Protein AF-A0A6B1FYS6-F1 (afdb_monomer_lite)

Organism: NCBI:txid2605266

Secondary structure (DSSP, 8-state):
--SGGGS-HHHHHHHHHHTT----EEEE-TTS-EEEES-GGGSS--GGGS-HHHHHHHTT--SS---TT-TT--

Sequence (74 aa):
MKSGRKQDAFGLLLADHLAGEDCSEFIERDDGYLMASDNLPAYFAPYTEWPPRMQQAMEFVRGRVLDVGVGAGR

Foldseek 3Di:
DDPPPVPCPLLVQLVCVVVVHDDWDWDADPVRDIDTDPCSVVLPDDLVPDDVVVVVVVVVDDDDDDDPPSRNVD

pLDDT: mean 91.18, std 12.87, range [42.09, 98.0]

Structure (mmCIF, N/CA/C/O backbone):
data_AF-A0A6B1FYS6-F1
#
_entry.id   AF-A0A6B1FYS6-F1
#
loop_
_atom_site.group_PDB
_atom_site.id
_atom_site.type_symbol
_atom_site.label_atom_id
_atom_site.label_alt_id
_atom_site.label_comp_id
_atom_site.label_asym_id
_atom_site.label_entity_id
_atom_site.label_seq_id
_atom_site.pdbx_PDB_ins_code
_atom_site.Cartn_x
_atom_site.Cartn_y
_atom_site.Cartn_z
_atom_site.occupancy
_atom_site.B_iso_or_equiv
_atom_site.auth_seq_id
_atom_site.auth_comp_id
_atom_site.auth_asym_id
_atom_site.auth_atom_id
_atom_site.pdbx_PDB_model_num
ATOM 1 N N . MET A 1 1 ? 0.151 -28.599 -8.957 1.00 42.09 1 MET A N 1
ATOM 2 C CA . MET A 1 1 ? 0.791 -27.488 -8.200 1.00 42.09 1 MET A CA 1
ATOM 3 C C . MET A 1 1 ? 1.754 -26.772 -9.141 1.00 42.09 1 MET A C 1
ATOM 5 O O . MET A 1 1 ? 2.549 -27.477 -9.729 1.00 42.09 1 MET A O 1
ATOM 9 N N . LYS A 1 2 ? 1.784 -25.458 -9.396 1.00 43.00 2 LYS A N 1
ATOM 10 C CA . LYS A 1 2 ? 0.971 -24.272 -9.064 1.00 43.00 2 LYS A CA 1
ATOM 11 C C . LYS A 1 2 ? 1.037 -23.371 -10.322 1.00 43.00 2 LYS A C 1
ATOM 13 O O . LYS A 1 2 ? 2.107 -22.853 -10.611 1.00 43.00 2 LYS A O 1
ATOM 18 N N . SER A 1 3 ? -0.058 -23.197 -11.070 1.00 50.38 3 SER A N 1
ATOM 19 C CA . SER A 1 3 ? -0.088 -22.320 -12.266 1.00 50.38 3 SER A CA 1
ATOM 20 C C . SER A 1 3 ? -0.554 -20.884 -11.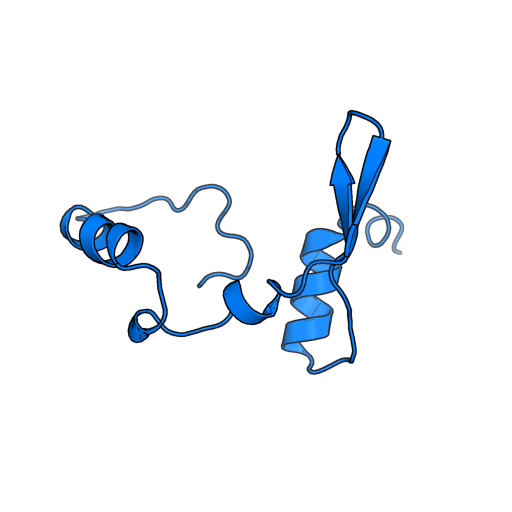961 1.00 50.38 3 SER A C 1
ATOM 22 O O . SER A 1 3 ? -0.512 -20.034 -12.841 1.00 50.38 3 SER A O 1
ATOM 24 N N . GLY A 1 4 ? -0.981 -20.597 -10.724 1.00 47.75 4 GLY A N 1
ATOM 25 C CA . GLY A 1 4 ? -1.553 -19.299 -10.338 1.00 47.75 4 GLY A CA 1
ATOM 26 C C . GLY A 1 4 ? -0.543 -18.209 -9.965 1.00 47.75 4 GLY A C 1
ATOM 27 O O . GLY A 1 4 ? -0.910 -17.045 -9.958 1.00 47.75 4 GLY A O 1
ATOM 28 N N . ARG A 1 5 ? 0.734 -18.542 -9.703 1.00 53.16 5 ARG A N 1
ATOM 29 C CA . ARG A 1 5 ? 1.745 -17.518 -9.356 1.00 53.16 5 ARG A CA 1
ATOM 30 C C . ARG A 1 5 ? 1.955 -16.492 -10.473 1.00 53.16 5 ARG A C 1
ATOM 32 O O . ARG A 1 5 ? 2.310 -15.371 -10.183 1.00 53.16 5 ARG A O 1
ATOM 39 N N . LYS A 1 6 ? 1.765 -16.852 -11.743 1.00 59.62 6 LYS A N 1
ATOM 40 C CA . LYS A 1 6 ? 2.163 -15.982 -12.862 1.00 59.62 6 LYS A CA 1
ATOM 41 C C . LYS A 1 6 ? 1.173 -14.859 -13.205 1.00 59.62 6 LYS A C 1
ATOM 43 O O . LYS A 1 6 ? 1.488 -14.080 -14.091 1.00 59.62 6 LYS A O 1
ATOM 48 N N . GLN A 1 7 ? -0.005 -14.800 -12.581 1.00 81.62 7 GLN A N 1
ATOM 49 C CA . GLN A 1 7 ? -1.067 -13.862 -12.987 1.00 81.62 7 GLN A CA 1
ATOM 50 C C . GLN A 1 7 ? -1.321 -12.720 -11.997 1.00 81.62 7 GLN A C 1
ATOM 52 O O . GLN A 1 7 ? -2.008 -11.773 -12.356 1.00 81.62 7 GLN A O 1
ATOM 57 N N . ASP A 1 8 ? -0.760 -12.781 -10.788 1.00 92.06 8 ASP A N 1
ATOM 58 C CA . ASP A 1 8 ? -0.904 -11.727 -9.779 1.00 92.06 8 ASP A CA 1
ATOM 59 C C . ASP A 1 8 ? 0.442 -11.037 -9.540 1.00 92.06 8 ASP A C 1
ATOM 61 O O . ASP A 1 8 ? 1.138 -11.295 -8.558 1.00 92.06 8 ASP A O 1
ATOM 65 N N . ALA A 1 9 ? 0.847 -10.206 -10.501 1.00 92.25 9 ALA A N 1
ATOM 66 C CA . ALA A 1 9 ? 2.109 -9.475 -10.417 1.00 92.25 9 ALA A CA 1
ATOM 67 C C . ALA A 1 9 ? 2.142 -8.538 -9.198 1.00 92.25 9 ALA A C 1
ATOM 69 O O . ALA A 1 9 ? 3.164 -8.448 -8.524 1.00 92.25 9 ALA A O 1
ATOM 70 N N . PHE A 1 10 ? 1.014 -7.895 -8.883 1.00 93.12 10 PHE A N 1
ATOM 71 C CA . PHE A 1 10 ? 0.917 -6.962 -7.765 1.00 93.12 10 PHE A CA 1
ATOM 72 C C . PHE A 1 10 ? 0.996 -7.676 -6.412 1.00 93.12 10 PHE A C 1
ATOM 74 O O . PHE A 1 10 ? 1.809 -7.309 -5.570 1.00 93.12 10 PHE A O 1
ATOM 81 N N . GLY A 1 11 ? 0.217 -8.739 -6.201 1.00 94.31 11 GLY A N 1
ATOM 82 C CA . GLY A 1 11 ? 0.260 -9.500 -4.953 1.00 94.31 11 GLY A CA 1
ATOM 83 C C . GLY A 1 11 ? 1.611 -10.174 -4.708 1.00 94.31 11 GLY A C 1
ATOM 84 O O . GLY A 1 11 ? 2.068 -10.218 -3.566 1.00 94.31 11 GLY A O 1
ATOM 85 N N . LEU A 1 12 ? 2.287 -10.649 -5.762 1.00 94.00 12 LEU A N 1
ATOM 86 C CA . LEU A 1 12 ? 3.659 -11.150 -5.643 1.00 94.00 12 LEU A CA 1
ATOM 87 C C . LEU A 1 12 ? 4.644 -10.049 -5.250 1.00 94.00 12 LEU A C 1
ATOM 89 O O . LEU A 1 12 ? 5.424 -10.261 -4.331 1.00 94.00 12 LEU A O 1
ATOM 93 N N . LEU A 1 13 ? 4.569 -8.878 -5.886 1.00 94.88 13 LEU A N 1
ATOM 94 C CA . LEU A 1 13 ? 5.414 -7.734 -5.548 1.00 94.88 13 LEU A CA 1
ATOM 95 C C . LEU A 1 13 ? 5.259 -7.329 -4.075 1.00 94.88 13 LEU A C 1
ATOM 97 O O . LEU A 1 13 ? 6.249 -7.118 -3.380 1.00 94.88 13 LEU A O 1
ATOM 101 N N . LEU A 1 14 ? 4.019 -7.263 -3.580 1.00 95.56 14 LEU A N 1
ATOM 102 C CA . LEU A 1 14 ? 3.745 -6.976 -2.172 1.00 95.56 14 LEU A CA 1
ATOM 103 C C . LEU A 1 14 ? 4.312 -8.065 -1.247 1.00 95.56 14 LEU A C 1
ATOM 105 O O . LEU A 1 14 ? 4.865 -7.748 -0.196 1.00 95.56 14 LEU A O 1
ATOM 109 N N . ALA A 1 15 ? 4.185 -9.340 -1.622 1.00 94.75 15 ALA A N 1
ATOM 110 C CA . ALA A 1 15 ? 4.712 -10.451 -0.834 1.00 94.75 15 ALA A CA 1
ATOM 111 C C . ALA A 1 15 ? 6.248 -10.447 -0.768 1.00 94.75 15 ALA A C 1
ATOM 113 O O . ALA A 1 15 ? 6.802 -10.658 0.310 1.00 94.75 15 ALA A O 1
ATOM 114 N N . ASP A 1 16 ? 6.917 -10.177 -1.889 1.00 95.12 16 ASP A N 1
ATOM 115 C CA . ASP A 1 16 ? 8.377 -10.087 -1.974 1.00 95.12 16 ASP A CA 1
ATOM 116 C C . ASP A 1 16 ? 8.888 -8.889 -1.154 1.00 95.12 16 ASP A C 1
ATOM 118 O O . ASP A 1 16 ? 9.793 -9.042 -0.332 1.00 95.12 16 ASP A O 1
ATOM 122 N N . HIS A 1 17 ? 8.232 -7.726 -1.260 1.00 95.31 17 HIS A N 1
ATOM 123 C CA . HIS A 1 17 ? 8.559 -6.560 -0.435 1.00 95.31 17 HIS A CA 1
ATOM 124 C C . HIS A 1 17 ? 8.385 -6.835 1.063 1.00 95.31 17 HIS A C 1
ATOM 126 O O . HIS A 1 17 ? 9.251 -6.492 1.865 1.00 95.31 17 HIS A O 1
ATOM 132 N N . LEU A 1 18 ? 7.285 -7.491 1.454 1.00 95.25 18 LEU A N 1
ATOM 133 C CA . LEU A 1 18 ? 7.035 -7.876 2.845 1.00 95.25 18 LEU A CA 1
ATOM 134 C C . LEU A 1 18 ? 8.091 -8.862 3.371 1.00 95.25 18 LEU A C 1
ATOM 136 O O . LEU A 1 18 ? 8.429 -8.826 4.554 1.00 95.25 18 LEU A O 1
ATOM 140 N N . ALA A 1 19 ? 8.615 -9.733 2.507 1.00 96.31 19 ALA A N 1
ATOM 141 C CA . ALA A 1 19 ? 9.707 -10.646 2.832 1.00 96.31 19 ALA A CA 1
ATOM 142 C C . ALA A 1 19 ? 11.083 -9.951 2.909 1.00 96.31 19 ALA A C 1
ATOM 144 O O . ALA A 1 19 ? 12.044 -10.570 3.364 1.00 96.31 19 ALA A O 1
ATOM 145 N N . GLY A 1 20 ? 11.174 -8.671 2.527 1.00 95.25 20 GLY A N 1
ATOM 146 C CA . GLY A 1 20 ? 12.418 -7.900 2.504 1.00 95.25 20 GLY A CA 1
ATOM 147 C C . GLY A 1 20 ? 13.293 -8.179 1.281 1.00 95.25 20 GLY A C 1
ATOM 148 O O . GLY A 1 20 ? 14.487 -7.885 1.317 1.00 95.25 20 GLY A O 1
ATOM 149 N N . GLU A 1 21 ? 12.722 -8.758 0.225 1.00 95.94 21 GLU A N 1
ATOM 150 C CA . GLU A 1 21 ? 13.427 -9.016 -1.029 1.00 95.94 21 GLU A CA 1
ATOM 151 C C . GLU A 1 21 ? 13.632 -7.716 -1.823 1.00 95.94 21 GLU A C 1
ATOM 153 O O . GLU A 1 21 ? 12.795 -6.806 -1.800 1.00 95.94 21 GLU A O 1
ATOM 158 N N . ASP A 1 22 ? 14.739 -7.643 -2.564 1.00 92.06 22 ASP A N 1
ATOM 159 C CA . ASP A 1 22 ? 14.994 -6.536 -3.488 1.00 92.06 22 ASP A CA 1
ATOM 160 C C . ASP A 1 22 ? 14.082 -6.670 -4.715 1.00 92.06 22 ASP A C 1
ATOM 162 O O . ASP A 1 22 ? 14.224 -7.585 -5.532 1.00 92.06 22 ASP A O 1
ATOM 166 N N . CYS A 1 23 ? 13.095 -5.782 -4.812 1.00 92.56 23 CYS A N 1
ATOM 167 C CA . CYS A 1 23 ? 12.072 -5.805 -5.847 1.00 92.56 23 CYS A CA 1
ATOM 168 C C . CYS A 1 23 ? 11.708 -4.385 -6.292 1.00 92.56 23 CYS A C 1
ATOM 170 O O . CYS A 1 23 ? 11.821 -3.415 -5.542 1.00 92.56 23 CYS A O 1
ATOM 172 N N . SER A 1 24 ? 11.263 -4.257 -7.541 1.00 92.38 24 SER A N 1
ATOM 173 C CA . SER A 1 24 ? 10.861 -2.979 -8.133 1.00 92.38 24 SER A CA 1
ATOM 174 C C . SER A 1 24 ? 9.455 -3.083 -8.702 1.00 92.38 24 SER A C 1
ATOM 176 O O . SER A 1 24 ? 9.104 -4.080 -9.336 1.00 92.38 24 SER A O 1
ATOM 178 N N . GLU A 1 25 ? 8.657 -2.040 -8.497 1.00 94.94 25 GLU A N 1
ATOM 179 C CA . GLU A 1 25 ? 7.318 -1.961 -9.063 1.00 9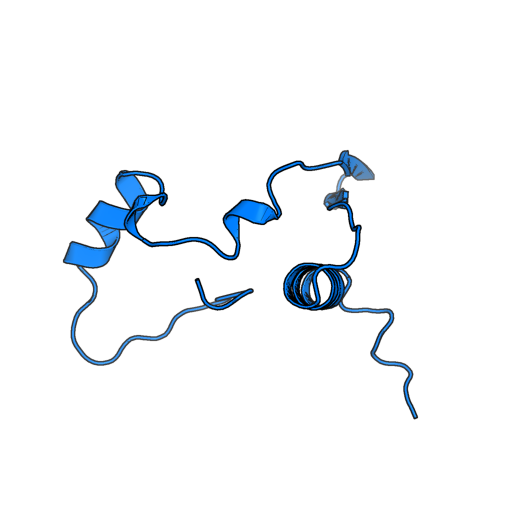4.94 25 GLU A CA 1
ATOM 180 C C . GLU A 1 25 ? 7.387 -1.522 -10.525 1.00 94.94 25 GLU A C 1
ATOM 182 O O . GLU A 1 25 ? 7.939 -0.469 -10.844 1.00 94.94 25 GLU A O 1
ATOM 187 N N . PHE A 1 26 ? 6.768 -2.306 -11.404 1.00 93.94 26 PHE A N 1
ATOM 188 C CA . PHE A 1 26 ? 6.496 -1.907 -12.778 1.00 93.94 26 PHE A CA 1
ATOM 189 C C . PHE A 1 26 ? 4.991 -1.881 -13.015 1.00 93.94 26 PHE A C 1
ATOM 191 O O . PHE A 1 26 ? 4.286 -2.828 -12.668 1.00 93.94 26 PHE A O 1
ATOM 198 N N . ILE A 1 27 ? 4.513 -0.802 -13.630 1.00 93.50 27 ILE A N 1
ATOM 199 C CA . ILE A 1 27 ? 3.104 -0.607 -13.962 1.00 93.50 27 ILE A CA 1
ATOM 200 C C . ILE A 1 27 ? 2.984 -0.540 -15.478 1.00 93.50 27 ILE A C 1
ATOM 202 O O . ILE A 1 27 ? 3.540 0.362 -16.110 1.00 93.50 27 ILE A O 1
ATOM 206 N N . GLU A 1 28 ? 2.246 -1.493 -16.040 1.00 94.19 28 GLU A N 1
ATOM 207 C CA . GLU A 1 28 ? 1.819 -1.496 -17.435 1.00 94.19 28 GLU A CA 1
ATOM 208 C C . GLU A 1 28 ? 0.352 -1.066 -17.506 1.00 94.19 28 GLU A C 1
ATOM 210 O O . GLU A 1 28 ? -0.510 -1.606 -16.808 1.00 94.19 28 GLU A O 1
ATOM 215 N N . ARG A 1 29 ? 0.073 -0.064 -18.333 1.00 94.00 29 ARG A N 1
ATOM 216 C CA . ARG A 1 29 ? -1.278 0.421 -18.619 1.00 94.00 29 ARG A CA 1
ATOM 217 C C . ARG A 1 29 ? -1.836 -0.258 -19.867 1.00 94.0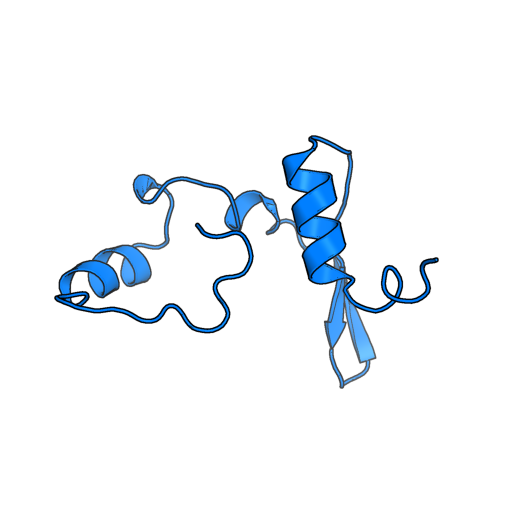0 29 ARG A C 1
ATOM 219 O O . ARG A 1 29 ? -1.096 -0.749 -20.713 1.00 94.00 29 ARG A O 1
ATOM 226 N N . ASP A 1 30 ? -3.154 -0.236 -20.007 1.00 96.62 30 ASP A N 1
ATOM 227 C CA . ASP A 1 30 ? -3.872 -0.794 -21.160 1.00 96.62 30 ASP A CA 1
ATOM 228 C C . ASP A 1 30 ? -3.584 -0.065 -22.487 1.00 96.62 30 ASP A C 1
ATOM 230 O O . ASP A 1 30 ? -3.766 -0.637 -23.561 1.00 96.62 30 ASP A O 1
ATOM 234 N N . ASP A 1 31 ? -3.077 1.167 -22.419 1.00 97.12 31 ASP A N 1
ATOM 235 C CA . ASP A 1 31 ? -2.544 1.926 -23.555 1.00 97.12 31 ASP A CA 1
ATOM 236 C C . ASP A 1 31 ? -1.102 1.540 -23.951 1.00 97.12 31 ASP A C 1
ATOM 238 O O . ASP A 1 31 ? -0.528 2.140 -24.863 1.00 97.12 31 ASP A O 1
ATOM 242 N N . GLY A 1 32 ? -0.516 0.530 -23.298 1.00 96.00 32 GLY A N 1
ATOM 243 C CA . GLY A 1 32 ? 0.835 0.033 -23.561 1.00 96.00 32 GLY A CA 1
ATOM 244 C C . GLY A 1 32 ? 1.947 0.868 -22.922 1.00 96.00 32 GLY A C 1
ATOM 245 O O . GLY A 1 32 ? 3.125 0.618 -23.182 1.00 96.00 32 GLY A O 1
ATOM 246 N N . TYR A 1 33 ? 1.612 1.865 -22.098 1.00 96.50 33 TYR A N 1
ATOM 247 C CA . TYR A 1 33 ? 2.611 2.614 -21.345 1.00 96.50 33 TYR A CA 1
ATOM 248 C C . TYR A 1 33 ? 3.165 1.777 -20.184 1.00 96.50 33 TYR A C 1
ATOM 250 O O . TYR A 1 33 ? 2.407 1.301 -19.339 1.00 96.50 33 TYR A O 1
ATOM 258 N N . LEU A 1 34 ? 4.494 1.656 -20.116 1.00 96.06 34 LEU A N 1
ATOM 259 C CA . LEU A 1 34 ? 5.220 0.944 -19.063 1.00 96.06 34 LEU A CA 1
ATOM 260 C C . LEU A 1 34 ? 6.104 1.917 -18.275 1.00 96.06 34 LEU A C 1
ATOM 262 O O . LEU A 1 34 ? 6.883 2.667 -18.865 1.00 96.06 34 LEU A O 1
ATOM 266 N N . MET A 1 35 ? 6.029 1.867 -16.945 1.00 95.75 35 MET A N 1
ATOM 267 C CA . MET A 1 35 ? 6.911 2.641 -16.067 1.00 95.75 35 MET A CA 1
ATOM 268 C C . MET A 1 35 ? 7.388 1.845 -14.856 1.00 95.75 35 MET A C 1
ATOM 270 O O . MET A 1 35 ? 6.658 0.999 -14.345 1.00 95.75 35 MET A O 1
ATOM 274 N N . ALA A 1 36 ? 8.590 2.173 -14.378 1.00 94.69 36 ALA A N 1
ATOM 275 C CA . ALA A 1 36 ? 9.025 1.837 -13.027 1.00 94.69 36 ALA A CA 1
ATOM 276 C C . ALA A 1 36 ? 8.444 2.854 -12.032 1.00 94.69 36 ALA A C 1
ATOM 278 O O . ALA A 1 36 ? 8.340 4.044 -12.347 1.00 94.69 36 ALA A O 1
ATOM 279 N N . SER A 1 37 ? 8.056 2.384 -1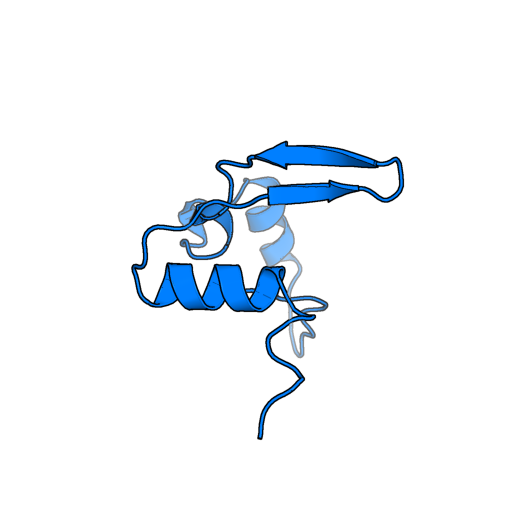0.853 1.00 91.31 37 SER A N 1
ATOM 280 C CA . SER A 1 37 ? 7.476 3.184 -9.778 1.00 91.31 37 SER A CA 1
ATOM 281 C C . SER A 1 37 ? 8.283 3.007 -8.495 1.00 91.31 37 SER A C 1
ATOM 283 O O . SER A 1 37 ? 8.616 1.891 -8.104 1.00 91.31 37 SER A O 1
ATOM 285 N N . ASP A 1 38 ? 8.530 4.119 -7.804 1.00 87.56 38 ASP A N 1
ATOM 286 C CA . ASP A 1 38 ? 9.191 4.137 -6.493 1.00 87.56 38 ASP A CA 1
ATOM 287 C C . ASP A 1 38 ? 8.169 4.105 -5.338 1.00 87.56 38 ASP A C 1
ATOM 289 O O . ASP A 1 38 ? 8.499 4.362 -4.181 1.00 87.56 38 ASP A O 1
ATOM 293 N N . ASN A 1 39 ? 6.897 3.826 -5.642 1.00 89.50 39 ASN A N 1
ATOM 294 C CA . ASN A 1 39 ? 5.788 3.965 -4.701 1.00 89.50 39 ASN A CA 1
ATOM 295 C C . ASN A 1 39 ? 5.493 2.691 -3.891 1.00 89.50 39 ASN A C 1
ATOM 297 O O . ASN A 1 39 ? 4.589 2.689 -3.058 1.00 89.50 39 ASN A O 1
ATOM 301 N N . LEU A 1 40 ? 6.256 1.613 -4.080 1.00 93.19 40 LEU A N 1
ATOM 302 C CA . LEU A 1 40 ? 6.062 0.351 -3.360 1.00 93.19 40 LEU A CA 1
ATOM 303 C C . LEU A 1 40 ? 6.075 0.509 -1.822 1.00 93.19 40 LEU A C 1
ATOM 305 O O . LEU A 1 40 ? 5.168 -0.010 -1.160 1.00 93.19 40 LEU A O 1
ATOM 309 N N . PRO A 1 41 ? 6.993 1.301 -1.223 1.00 93.19 41 PRO A N 1
ATOM 310 C CA . PRO A 1 41 ? 6.971 1.559 0.210 1.00 93.19 41 PRO A CA 1
ATOM 311 C C . PRO A 1 41 ? 5.744 2.332 0.677 1.00 93.19 41 PRO A C 1
ATOM 313 O O . PRO A 1 41 ? 5.615 2.491 1.882 1.00 93.19 41 PRO A O 1
ATOM 316 N N . ALA A 1 42 ? 4.866 2.829 -0.208 1.00 94.06 42 ALA A N 1
ATOM 317 C CA . ALA A 1 42 ? 3.593 3.472 0.124 1.00 94.06 42 ALA A CA 1
ATOM 318 C C . ALA A 1 42 ? 2.430 2.476 0.344 1.00 94.06 42 ALA A C 1
ATOM 320 O O . ALA A 1 42 ? 1.372 2.897 0.811 1.00 94.06 42 ALA A O 1
ATOM 321 N N . TYR A 1 43 ? 2.642 1.162 0.158 1.00 95.12 43 TYR A N 1
ATOM 322 C CA . TYR A 1 43 ? 1.669 0.107 0.499 1.00 95.12 43 TYR A CA 1
ATOM 323 C C . TYR A 1 43 ? 1.823 -0.530 1.911 1.00 95.12 43 TYR A C 1
ATOM 325 O O . TYR A 1 43 ? 0.863 -1.088 2.412 1.00 95.12 43 TYR A O 1
ATOM 333 N N . PHE A 1 44 ? 2.938 -0.343 2.640 1.00 95.69 44 PHE A N 1
ATOM 334 C CA . PHE A 1 44 ? 3.248 -0.899 3.998 1.00 95.69 44 PHE A CA 1
ATOM 335 C C . PHE A 1 44 ? 3.479 -0.022 5.277 1.00 95.69 44 PHE A C 1
ATOM 337 O O . PHE A 1 44 ? 4.090 -0.463 6.238 1.00 95.69 44 PHE A O 1
ATOM 344 N N . ALA A 1 45 ? 3.058 1.218 5.371 1.00 95.38 45 ALA A N 1
ATOM 345 C CA . ALA A 1 45 ? 3.607 2.263 6.239 1.00 95.38 45 ALA A CA 1
ATOM 346 C C . ALA A 1 45 ? 2.501 3.001 6.984 1.00 95.38 45 ALA A C 1
ATOM 348 O O . ALA A 1 45 ? 1.314 2.958 6.639 1.00 95.38 45 ALA A O 1
ATOM 349 N N . PRO A 1 46 ? 2.882 3.631 8.088 1.00 96.62 46 PRO A N 1
ATOM 350 C CA . PRO A 1 46 ? 1.937 3.915 9.133 1.00 96.62 46 PRO A CA 1
ATOM 351 C C . PRO A 1 46 ? 0.980 5.023 8.717 1.00 96.62 46 PRO A C 1
ATOM 353 O O . PRO A 1 46 ? 1.300 5.879 7.893 1.00 96.62 46 PRO A O 1
ATOM 356 N N . TYR A 1 47 ? -0.185 5.030 9.362 1.00 96.44 47 TYR A N 1
ATOM 357 C CA . TYR A 1 47 ? -1.210 6.065 9.228 1.00 96.44 47 TYR A CA 1
ATOM 358 C C . TYR A 1 47 ? -0.644 7.497 9.258 1.00 96.44 47 TYR A C 1
ATOM 360 O O . TYR A 1 47 ? -1.088 8.366 8.513 1.00 96.44 47 TYR A O 1
ATOM 368 N N . THR A 1 48 ? 0.388 7.739 10.071 1.00 97.19 48 THR A N 1
ATOM 369 C CA . THR A 1 48 ? 1.063 9.040 10.206 1.00 97.19 48 THR A CA 1
ATOM 370 C C . THR A 1 48 ? 1.745 9.531 8.929 1.00 97.19 48 THR A C 1
ATOM 372 O O . THR A 1 48 ? 1.939 10.733 8.775 1.00 97.19 48 THR A O 1
ATOM 375 N N . GLU A 1 49 ? 2.101 8.627 8.016 1.00 97.00 49 GLU A N 1
ATOM 376 C CA . GLU A 1 49 ? 2.749 8.937 6.735 1.00 97.00 49 GLU A CA 1
ATOM 377 C C . GLU A 1 49 ? 1.753 9.019 5.574 1.00 97.00 49 GLU A C 1
ATOM 379 O O . GLU A 1 49 ? 2.129 9.320 4.440 1.00 97.00 49 GLU A O 1
ATOM 384 N N . TRP A 1 50 ? 0.471 8.748 5.823 1.00 96.38 50 TRP A N 1
ATOM 385 C CA . TRP A 1 50 ? -0.532 8.807 4.768 1.00 96.38 50 TRP A CA 1
ATOM 386 C C . TRP A 1 50 ? -0.745 10.252 4.314 1.00 96.38 50 TRP A C 1
ATOM 388 O O . TRP A 1 50 ? -0.686 11.168 5.139 1.00 96.38 50 TRP A O 1
ATOM 398 N N . PRO A 1 51 ? -1.073 10.488 3.030 1.00 96.12 51 PRO A N 1
ATOM 399 C CA . PRO A 1 51 ? -1.472 11.807 2.564 1.00 96.12 51 PRO A CA 1
ATOM 400 C C . PRO A 1 51 ? -2.578 12.408 3.454 1.00 96.12 51 PRO A C 1
ATOM 402 O O . PRO A 1 51 ? -3.538 11.699 3.767 1.00 96.12 51 PRO A O 1
ATOM 405 N N . PRO A 1 52 ? -2.534 13.711 3.798 1.00 98.00 52 PRO A N 1
ATOM 406 C CA . PRO A 1 52 ? -3.486 14.319 4.736 1.00 98.00 52 PRO A CA 1
ATOM 407 C C . PRO A 1 52 ? -4.961 14.082 4.387 1.00 98.00 52 PRO A C 1
ATOM 409 O O . PRO A 1 52 ? -5.782 13.843 5.266 1.00 98.00 52 PRO A O 1
ATOM 412 N N . ARG A 1 53 ? -5.293 14.060 3.091 1.00 97.44 53 ARG A N 1
ATOM 413 C CA . ARG A 1 53 ? -6.648 13.757 2.600 1.00 97.44 53 ARG A CA 1
ATOM 414 C C . ARG A 1 53 ? -7.145 12.354 2.981 1.00 97.44 53 ARG A C 1
ATOM 416 O O . ARG A 1 53 ? -8.336 12.175 3.196 1.00 97.44 53 ARG A O 1
ATOM 423 N N . MET A 1 54 ? -6.254 11.362 3.057 1.00 96.44 54 MET A N 1
ATOM 424 C CA . MET A 1 54 ? -6.598 9.994 3.464 1.00 96.44 54 MET A CA 1
ATOM 425 C C . MET A 1 54 ? -6.772 9.910 4.981 1.00 96.44 54 MET A C 1
ATOM 427 O O . MET A 1 54 ? -7.715 9.278 5.445 1.00 96.44 54 MET A O 1
ATOM 431 N N . GLN A 1 55 ? -5.930 10.615 5.745 1.00 97.94 55 GLN A N 1
ATOM 432 C CA . GLN A 1 55 ? -6.103 10.740 7.196 1.00 97.94 55 GLN A CA 1
ATOM 433 C C . GLN A 1 55 ? -7.460 11.376 7.538 1.00 97.94 55 GLN A C 1
ATOM 435 O O . GLN A 1 55 ? -8.233 10.821 8.312 1.00 97.94 55 GLN A O 1
ATOM 440 N N . GLN A 1 56 ? -7.810 12.479 6.868 1.00 98.00 56 GLN A N 1
ATOM 441 C CA . GLN A 1 56 ? -9.119 13.129 7.008 1.00 98.00 56 GLN A CA 1
ATOM 442 C C . GLN A 1 56 ? -10.283 12.194 6.651 1.00 98.00 56 GLN A C 1
ATOM 444 O O . GLN A 1 56 ? -11.312 12.203 7.319 1.00 98.00 56 GLN A O 1
ATOM 449 N N . ALA A 1 57 ? -10.133 11.345 5.630 1.00 96.94 57 ALA A N 1
ATOM 450 C CA . ALA A 1 57 ? -11.171 10.383 5.266 1.00 96.94 57 ALA A CA 1
ATOM 451 C C . ALA A 1 57 ? -11.479 9.384 6.402 1.00 96.94 57 ALA A C 1
ATOM 453 O O . ALA A 1 57 ? -12.633 8.978 6.562 1.00 96.94 57 ALA A O 1
ATOM 454 N N . MET A 1 58 ? -10.491 9.031 7.234 1.00 96.94 58 MET A N 1
ATOM 455 C CA . MET A 1 58 ? -10.688 8.123 8.376 1.00 96.94 58 MET A CA 1
ATOM 456 C C . MET A 1 58 ? -11.592 8.714 9.466 1.00 96.94 58 MET A C 1
ATOM 458 O O . MET A 1 58 ? -12.212 7.977 10.238 1.00 96.94 58 MET A O 1
ATOM 462 N N . GLU A 1 59 ? -11.781 10.035 9.492 1.00 97.44 59 GLU A N 1
ATOM 463 C CA . GLU A 1 59 ? -12.760 10.674 10.373 1.00 97.44 59 GLU A CA 1
ATOM 464 C C . GLU A 1 59 ? -14.207 10.291 10.028 1.00 97.44 59 GLU A C 1
ATOM 466 O O . GLU A 1 59 ? -15.077 10.375 10.891 1.00 97.44 59 GLU A O 1
ATOM 471 N N . PHE A 1 60 ? -14.480 9.809 8.815 1.00 97.69 60 PHE A N 1
ATOM 472 C CA . PHE A 1 60 ? -15.820 9.385 8.394 1.00 97.69 60 PHE A CA 1
ATOM 473 C C . PHE A 1 60 ? -16.062 7.877 8.557 1.00 97.69 60 PHE A C 1
ATOM 475 O O . PHE A 1 60 ? -17.200 7.417 8.470 1.00 97.69 60 PHE A O 1
ATOM 482 N N . VAL A 1 61 ? -15.016 7.094 8.831 1.00 97.00 61 VAL A N 1
ATOM 483 C CA . VAL A 1 61 ? -15.091 5.632 8.940 1.00 97.00 61 VAL A CA 1
ATOM 484 C C . VAL A 1 61 ? -15.668 5.232 10.300 1.00 97.00 61 VAL A C 1
ATOM 486 O O . VAL A 1 61 ? -15.046 5.459 11.339 1.00 97.00 61 VAL A O 1
ATOM 489 N N . ARG A 1 62 ? -16.882 4.665 10.331 1.00 97.12 62 ARG A N 1
ATOM 490 C CA . ARG A 1 62 ? -17.607 4.314 11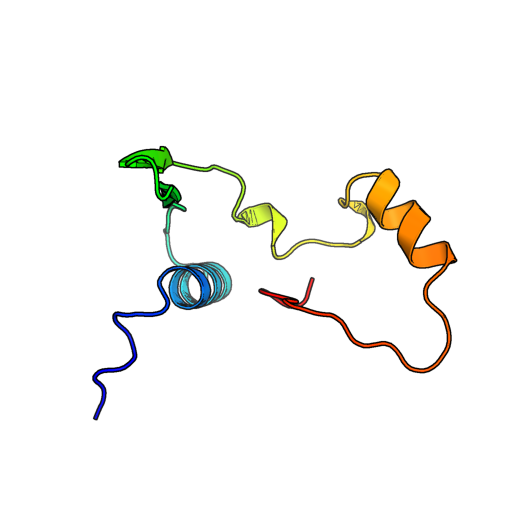.569 1.00 97.12 62 ARG A CA 1
ATOM 491 C C . ARG A 1 62 ? -18.384 3.002 11.417 1.00 97.12 62 ARG A C 1
ATOM 493 O O . ARG A 1 62 ? -18.956 2.727 10.368 1.00 97.12 62 ARG A O 1
ATOM 500 N N . GLY A 1 63 ? -18.482 2.228 12.498 1.00 97.75 63 GLY A N 1
ATOM 501 C CA . GLY A 1 63 ? -19.285 1.001 12.533 1.00 97.75 63 GLY A CA 1
ATOM 502 C C . GLY A 1 63 ? -18.637 -0.176 11.796 1.00 97.75 63 GLY A C 1
ATOM 503 O O . GLY A 1 63 ? -17.449 -0.431 11.962 1.00 97.75 63 GLY A O 1
ATOM 504 N N . ARG A 1 64 ? -19.434 -0.934 11.029 1.00 97.81 64 ARG A N 1
ATOM 505 C CA . ARG A 1 64 ? -18.955 -2.068 10.218 1.00 97.81 64 ARG A CA 1
ATOM 506 C C . ARG A 1 64 ? -18.498 -1.557 8.856 1.00 97.81 64 ARG A C 1
ATOM 508 O O . ARG A 1 64 ? -19.298 -0.968 8.136 1.00 97.81 64 ARG A O 1
ATOM 515 N N . VAL A 1 65 ? -17.235 -1.804 8.526 1.00 96.88 65 VAL A N 1
ATOM 516 C CA . VAL A 1 65 ? -16.550 -1.215 7.370 1.00 96.88 65 VAL A CA 1
ATOM 517 C C . VAL A 1 65 ? -16.063 -2.328 6.450 1.00 96.88 65 VAL A C 1
ATOM 519 O O . VAL A 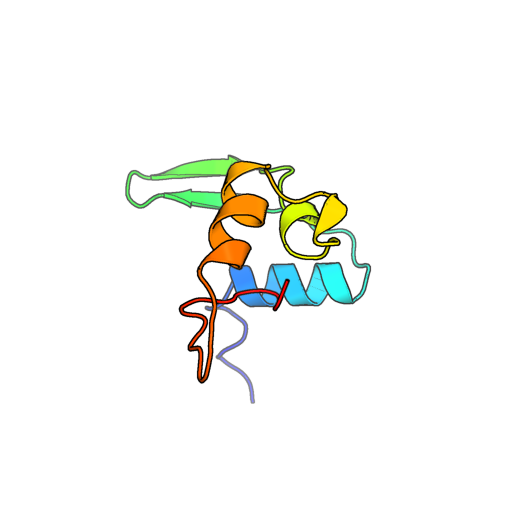1 65 ? -15.601 -3.365 6.923 1.00 96.88 65 VAL A O 1
ATOM 522 N N . LEU A 1 66 ? -16.184 -2.103 5.145 1.00 96.94 66 LEU A N 1
ATOM 523 C CA . LEU A 1 66 ? -15.576 -2.921 4.103 1.00 96.94 66 LEU A CA 1
ATOM 524 C C . LEU A 1 66 ? -14.482 -2.092 3.436 1.00 96.94 66 LEU A C 1
ATOM 526 O O . LEU A 1 66 ? -14.775 -1.017 2.915 1.00 96.94 66 LEU A O 1
ATOM 530 N N . ASP A 1 67 ? -13.259 -2.610 3.430 1.00 96.25 67 ASP A N 1
ATOM 531 C CA . ASP A 1 67 ? -12.159 -2.052 2.651 1.00 96.25 67 ASP A CA 1
ATOM 532 C C . ASP A 1 67 ? -12.081 -2.777 1.301 1.00 96.25 67 ASP A C 1
ATOM 534 O O . ASP A 1 67 ? -11.836 -3.986 1.227 1.00 96.25 67 ASP A O 1
ATOM 538 N N . VAL A 1 68 ? -12.409 -2.056 0.232 1.00 96.75 68 VAL A N 1
ATOM 539 C CA . VAL A 1 68 ? -12.521 -2.617 -1.114 1.00 96.75 68 VAL A CA 1
ATOM 540 C C . VAL A 1 68 ? -11.187 -2.457 -1.826 1.00 96.75 68 VAL A C 1
ATOM 542 O O . VAL A 1 68 ? -10.741 -1.340 -2.062 1.00 96.75 68 VAL A O 1
ATOM 545 N N . GLY A 1 69 ? -10.589 -3.574 -2.246 1.00 95.00 69 GLY A N 1
ATOM 546 C CA . GLY A 1 69 ? -9.304 -3.537 -2.949 1.00 95.00 69 GLY A CA 1
ATOM 547 C C . GLY A 1 69 ? -8.131 -3.167 -2.038 1.00 95.00 69 GLY A C 1
ATOM 548 O O . GLY A 1 69 ? -7.187 -2.535 -2.491 1.00 95.00 69 GLY A O 1
ATOM 549 N N . VAL A 1 70 ? -8.191 -3.592 -0.774 1.00 95.31 70 VAL A N 1
ATOM 550 C CA . VAL A 1 70 ? -7.288 -3.221 0.334 1.00 95.31 70 VAL A CA 1
ATOM 551 C C . VAL A 1 70 ? -5.783 -3.485 0.111 1.00 95.31 70 VAL A C 1
ATOM 553 O O . VAL A 1 70 ? -4.938 -2.996 0.859 1.00 95.31 70 VAL A O 1
ATOM 556 N N . GLY A 1 71 ? -5.407 -4.250 -0.917 1.00 94.88 71 GLY A N 1
ATOM 557 C CA . GLY A 1 71 ? -4.003 -4.496 -1.259 1.00 94.88 71 GLY A CA 1
ATOM 558 C C . GLY A 1 71 ? -3.205 -5.071 -0.084 1.00 94.88 71 GLY A C 1
ATOM 559 O O . GLY A 1 71 ? -3.542 -6.132 0.436 1.00 94.88 71 GLY A O 1
ATOM 560 N N . ALA A 1 72 ? -2.154 -4.362 0.336 1.00 95.38 72 ALA A N 1
ATOM 561 C CA . ALA A 1 72 ? -1.253 -4.777 1.413 1.00 95.38 72 ALA A CA 1
ATOM 562 C C . ALA A 1 72 ? -1.843 -4.679 2.834 1.00 95.38 72 ALA A C 1
ATOM 564 O O . ALA A 1 72 ? -1.190 -5.118 3.779 1.00 95.38 72 ALA A O 1
ATOM 565 N N . GLY A 1 73 ? -3.051 -4.132 3.015 1.00 93.38 73 GLY A N 1
ATOM 566 C CA . GLY A 1 73 ? -3.662 -4.052 4.350 1.00 93.38 73 GLY A CA 1
ATOM 567 C C . GLY A 1 73 ? -3.231 -2.855 5.185 1.00 93.38 73 GLY A C 1
ATOM 568 O O . GLY A 1 73 ? -3.460 -2.874 6.392 1.00 93.38 73 GLY A O 1
ATOM 569 N N . ARG A 1 74 ? -2.583 -1.869 4.556 1.00 83.19 74 ARG A N 1
ATOM 570 C CA . ARG A 1 74 ? -2.211 -0.601 5.183 1.00 83.19 74 ARG A CA 1
ATOM 571 C C . ARG A 1 74 ? -3.453 0.111 5.705 1.00 83.19 74 ARG A C 1
ATOM 573 O O . ARG A 1 74 ? -4.322 0.442 4.871 1.00 83.19 74 ARG A O 1
#

Radius of gyration: 15.2 Å; chains: 1; bounding box: 34×42×36 Å